Protein AF-A0A7S3F5I9-F1 (afdb_monomer)

Foldseek 3Di:
DDKDWDWDDDVPDPDIDIDIDDDDPDPDDDDDDDDDDDLQAWDPPSDNDQQKFKDFQAQWKAFDPVQCVFQNDPIDGVVPGLVRTPNSTNDWGKIKGPWGPAQKIWMAHPVVRTIDMDGDDCVVPGIDMDTD

Structure (mmCIF, N/CA/C/O backbone):
data_AF-A0A7S3F5I9-F1
#
_entry.id   AF-A0A7S3F5I9-F1
#
loop_
_atom_site.group_PDB
_atom_site.id
_atom_site.type_symbol
_atom_site.label_atom_id
_atom_site.label_alt_id
_atom_site.label_comp_id
_atom_site.label_asym_id
_atom_site.label_entity_id
_atom_site.label_seq_id
_atom_site.pdbx_PDB_ins_code
_atom_site.Cartn_x
_atom_site.Cartn_y
_atom_site.Cartn_z
_atom_site.occupancy
_atom_site.B_iso_or_equiv
_atom_site.auth_seq_id
_atom_site.auth_comp_id
_atom_site.auth_asym_id
_atom_site.auth_atom_id
_atom_site.pdbx_PDB_model_num
ATOM 1 N N . MET A 1 1 ? 8.447 6.105 -23.742 1.00 86.88 1 MET A N 1
ATOM 2 C CA . MET A 1 1 ? 8.110 5.000 -22.824 1.00 86.88 1 MET A CA 1
ATOM 3 C C . MET A 1 1 ? 6.683 4.593 -23.121 1.00 86.88 1 MET A C 1
ATOM 5 O O . MET A 1 1 ? 5.874 5.480 -23.361 1.00 86.88 1 MET A O 1
ATOM 9 N N . HIS A 1 2 ? 6.404 3.298 -23.189 1.00 93.31 2 HIS A N 1
ATOM 10 C CA . HIS A 1 2 ? 5.051 2.764 -23.314 1.00 93.31 2 HIS A CA 1
ATOM 11 C C . HIS A 1 2 ? 4.721 2.011 -22.032 1.00 93.31 2 HIS A C 1
ATOM 13 O O . HIS A 1 2 ? 5.550 1.239 -21.553 1.00 93.31 2 HIS A O 1
ATOM 19 N N . GLU A 1 3 ? 3.530 2.243 -21.502 1.00 94.75 3 GLU A N 1
ATOM 20 C CA . GLU A 1 3 ? 2.993 1.533 -20.349 1.00 94.75 3 GLU A CA 1
ATOM 21 C C . GLU A 1 3 ? 1.725 0.797 -20.775 1.00 94.75 3 GLU A C 1
ATOM 23 O O . GLU A 1 3 ? 0.903 1.333 -21.524 1.00 94.75 3 GLU A O 1
ATOM 28 N N . ARG A 1 4 ? 1.578 -0.436 -20.297 1.00 95.94 4 ARG A N 1
ATOM 29 C CA . ARG A 1 4 ? 0.369 -1.234 -20.449 1.00 95.94 4 ARG A CA 1
ATOM 30 C C . ARG A 1 4 ? -0.040 -1.778 -19.086 1.00 95.94 4 ARG A C 1
ATOM 32 O O . ARG A 1 4 ? 0.752 -2.437 -18.420 1.00 95.94 4 ARG A O 1
ATOM 39 N N . LEU A 1 5 ? -1.286 -1.503 -18.709 1.00 94.44 5 LEU A N 1
ATOM 40 C CA . LEU A 1 5 ? -1.930 -2.016 -17.504 1.00 94.44 5 LEU A CA 1
ATOM 41 C C . LEU A 1 5 ? -3.026 -2.995 -17.921 1.00 94.44 5 LEU A C 1
ATOM 43 O O . LEU A 1 5 ? -3.894 -2.645 -18.723 1.00 94.44 5 LEU A O 1
ATOM 47 N N . ILE A 1 6 ? -2.983 -4.214 -17.393 1.00 96.25 6 ILE A N 1
ATOM 48 C CA . ILE A 1 6 ? -4.003 -5.236 -17.635 1.00 96.25 6 ILE A CA 1
ATOM 49 C C . ILE A 1 6 ? -4.680 -5.541 -16.309 1.00 96.25 6 ILE A C 1
ATOM 51 O O . ILE A 1 6 ? -4.034 -5.972 -15.356 1.00 96.25 6 ILE A O 1
ATOM 55 N N . PHE A 1 7 ? -5.993 -5.339 -16.272 1.00 95.44 7 PHE A N 1
ATOM 56 C CA . PHE A 1 7 ? -6.834 -5.674 -15.133 1.00 95.44 7 PHE A CA 1
ATOM 57 C C . PHE A 1 7 ? -7.667 -6.903 -15.472 1.00 95.44 7 PHE A C 1
ATOM 59 O O . PHE A 1 7 ? -8.294 -6.961 -16.532 1.00 95.44 7 PHE A O 1
ATOM 66 N N . SER A 1 8 ? -7.682 -7.890 -14.581 1.00 96.50 8 SER A N 1
ATOM 67 C CA . SER A 1 8 ? -8.478 -9.102 -14.761 1.00 96.50 8 SER A CA 1
ATOM 68 C C . SER A 1 8 ? -9.153 -9.528 -13.464 1.00 96.50 8 SER A C 1
ATOM 70 O O . SER A 1 8 ? -8.567 -9.474 -12.382 1.00 96.50 8 SER A O 1
ATOM 72 N N . LEU A 1 9 ? -10.406 -9.959 -13.594 1.00 96.00 9 LEU A N 1
ATOM 73 C CA . LEU A 1 9 ? -11.215 -10.501 -12.512 1.00 96.00 9 LEU A CA 1
ATOM 74 C C . LEU A 1 9 ? -11.678 -11.898 -12.923 1.00 96.00 9 LEU A C 1
ATOM 76 O O . LEU A 1 9 ? -12.419 -12.055 -13.893 1.00 96.00 9 LEU A O 1
ATOM 80 N N . ALA A 1 10 ? -11.212 -12.916 -12.206 1.00 95.75 10 ALA A N 1
ATOM 81 C CA . ALA A 1 10 ? -11.664 -14.284 -12.416 1.00 95.75 10 ALA A CA 1
ATOM 82 C C . ALA A 1 10 ? -12.993 -14.526 -11.685 1.00 95.75 10 ALA A C 1
ATOM 84 O O . ALA A 1 10 ? -13.223 -13.985 -10.602 1.00 95.75 10 ALA A O 1
ATOM 85 N N . ALA A 1 11 ? -13.861 -15.364 -12.258 1.00 96.12 11 ALA A N 1
ATOM 86 C CA . ALA A 1 11 ? -15.109 -15.754 -11.608 1.00 96.12 11 ALA A CA 1
ATOM 87 C C . ALA A 1 11 ? -14.826 -16.402 -10.240 1.00 96.12 11 ALA A C 1
ATOM 89 O O . ALA A 1 11 ? -14.011 -17.317 -10.142 1.00 96.12 11 ALA A O 1
ATOM 90 N N . GLY A 1 12 ? -15.491 -15.908 -9.193 1.00 95.25 12 GLY A N 1
ATOM 91 C CA . GLY A 1 12 ? -15.297 -16.369 -7.814 1.00 95.25 12 GLY A CA 1
ATOM 92 C C . GLY A 1 12 ? -14.022 -15.859 -7.125 1.00 95.25 12 GLY A C 1
ATOM 93 O O . GLY A 1 12 ? -13.776 -16.238 -5.984 1.00 95.25 12 GLY A O 1
ATOM 94 N N . SER A 1 13 ? -13.216 -15.011 -7.774 1.00 93.94 13 SER A N 1
ATOM 95 C CA . SER A 1 13 ? -12.063 -14.368 -7.136 1.00 93.94 13 SER A CA 1
ATOM 96 C C . SER A 1 13 ? -12.503 -13.190 -6.270 1.00 93.94 13 SER A C 1
ATOM 98 O O . SER A 1 13 ? -13.311 -12.369 -6.699 1.00 93.94 13 SER A O 1
ATOM 100 N N . ALA A 1 14 ? -11.904 -13.070 -5.085 1.00 90.00 14 ALA A N 1
ATOM 101 C CA . ALA A 1 14 ? -11.989 -11.879 -4.238 1.00 90.00 14 ALA A CA 1
ATOM 102 C C . ALA A 1 14 ? -10.895 -10.836 -4.557 1.00 90.00 14 ALA A C 1
ATOM 104 O O . ALA A 1 14 ? -10.773 -9.833 -3.863 1.00 90.00 14 ALA A O 1
ATOM 105 N N . ALA A 1 15 ? -10.076 -11.073 -5.589 1.00 92.50 15 ALA A N 1
ATOM 106 C CA . ALA A 1 15 ? -8.943 -10.229 -5.951 1.00 92.50 15 ALA A CA 1
ATOM 107 C C . ALA A 1 15 ? -9.033 -9.737 -7.402 1.00 92.50 15 ALA A C 1
ATOM 109 O O . ALA A 1 15 ? -9.278 -10.526 -8.324 1.00 92.50 15 ALA A O 1
ATOM 110 N N . LEU A 1 16 ? -8.757 -8.444 -7.591 1.00 92.88 16 LEU A N 1
ATOM 111 C CA . LEU A 1 16 ? -8.450 -7.846 -8.887 1.00 92.88 16 LEU A CA 1
ATOM 112 C C . LEU A 1 16 ? -6.965 -8.066 -9.188 1.00 92.88 16 LEU A C 1
ATOM 114 O O . LEU A 1 16 ? -6.099 -7.571 -8.466 1.00 92.88 16 LEU A O 1
ATOM 118 N N . ARG A 1 17 ? -6.661 -8.799 -10.259 1.00 94.81 17 ARG A N 1
ATOM 119 C CA . ARG A 1 17 ? -5.282 -8.982 -10.716 1.00 94.81 17 ARG A CA 1
ATOM 120 C C . ARG A 1 17 ? -4.890 -7.824 -11.624 1.00 94.81 17 ARG A C 1
ATOM 122 O O . ARG A 1 17 ? -5.588 -7.548 -12.600 1.00 94.81 17 ARG A O 1
ATOM 129 N N . THR A 1 18 ? -3.742 -7.226 -11.327 1.00 93.81 18 THR A N 1
ATOM 130 C CA . THR A 1 18 ? -3.140 -6.147 -12.112 1.00 93.81 18 THR A CA 1
ATOM 131 C C . THR A 1 18 ? -1.781 -6.592 -12.628 1.00 93.81 18 THR A C 1
ATOM 133 O O . THR A 1 18 ? -0.918 -6.984 -11.844 1.00 93.81 18 THR A O 1
ATOM 136 N N . GLU A 1 19 ? -1.579 -6.506 -13.937 1.00 94.19 19 GLU A N 1
ATOM 137 C CA . GLU A 1 19 ? -0.279 -6.697 -14.581 1.00 94.19 19 GLU A CA 1
ATOM 138 C C . GLU A 1 19 ? 0.185 -5.369 -15.170 1.00 94.19 19 GLU A C 1
ATOM 140 O O . GLU A 1 19 ? -0.593 -4.657 -15.810 1.00 94.19 19 GLU A O 1
ATOM 145 N N . VAL A 1 20 ? 1.452 -5.038 -14.932 1.00 93.75 20 VAL A N 1
ATOM 146 C CA . VAL A 1 20 ? 2.075 -3.794 -15.381 1.00 93.75 20 VAL A CA 1
ATOM 147 C C . VAL A 1 20 ? 3.241 -4.142 -16.288 1.00 93.75 20 VAL A C 1
ATOM 149 O O . VAL A 1 20 ? 4.167 -4.841 -15.881 1.00 93.75 20 VAL A O 1
ATOM 152 N N . GLU A 1 21 ? 3.227 -3.608 -17.501 1.00 95.19 21 GLU A N 1
ATOM 153 C CA . GLU A 1 21 ? 4.348 -3.693 -18.426 1.00 95.19 21 GLU A CA 1
ATOM 154 C C . GLU A 1 21 ? 4.825 -2.292 -18.797 1.00 95.19 21 GLU A C 1
ATOM 156 O O . GLU A 1 21 ? 4.059 -1.468 -19.299 1.00 95.19 21 GLU A O 1
ATOM 161 N N . VAL A 1 22 ? 6.118 -2.039 -18.600 1.00 94.19 22 VAL A N 1
ATOM 162 C CA . VAL A 1 22 ? 6.764 -0.777 -18.965 1.00 94.19 22 VAL A CA 1
ATOM 163 C C . VAL A 1 22 ? 7.869 -1.065 -19.972 1.00 94.19 22 VAL A C 1
ATOM 165 O O . VAL A 1 22 ? 8.820 -1.786 -19.687 1.00 94.19 22 VAL A O 1
ATOM 168 N N . THR A 1 23 ? 7.754 -0.490 -21.167 1.00 95.69 23 THR A N 1
ATOM 169 C CA . THR A 1 23 ? 8.712 -0.677 -22.263 1.00 95.69 23 THR A CA 1
ATOM 170 C C . THR A 1 23 ? 9.355 0.652 -22.647 1.00 95.69 23 THR A C 1
ATOM 172 O O . THR A 1 23 ? 8.678 1.652 -22.903 1.00 95.69 23 THR A O 1
ATOM 175 N N . ASN A 1 24 ? 10.684 0.671 -22.751 1.00 96.25 24 ASN A N 1
ATOM 176 C CA . ASN A 1 24 ? 11.408 1.744 -23.424 1.00 96.25 24 ASN A CA 1
ATOM 177 C C . ASN A 1 24 ? 11.601 1.364 -24.904 1.00 96.25 24 ASN A C 1
ATOM 179 O O . ASN A 1 24 ? 12.438 0.513 -25.191 1.00 96.25 24 ASN A O 1
ATOM 183 N N . PRO A 1 25 ? 10.862 1.969 -25.853 1.00 95.44 25 PRO A N 1
ATOM 184 C CA . PRO A 1 25 ? 10.961 1.603 -27.267 1.00 95.44 25 PRO A CA 1
ATOM 185 C C . PRO A 1 25 ? 12.222 2.161 -27.948 1.00 95.44 25 PRO A C 1
ATOM 187 O O . PRO A 1 25 ? 12.417 1.960 -29.143 1.00 95.44 25 PRO A O 1
ATOM 190 N N . THR A 1 26 ? 13.053 2.920 -27.228 1.00 95.50 26 THR A N 1
ATOM 191 C CA . THR A 1 26 ? 14.246 3.561 -27.785 1.00 95.50 26 THR A CA 1
ATOM 192 C C . THR A 1 26 ? 15.504 2.759 -27.465 1.00 95.50 26 THR A C 1
ATOM 194 O O . THR A 1 26 ? 15.570 2.049 -26.467 1.00 95.50 26 THR A O 1
ATOM 197 N N . ALA A 1 27 ? 16.552 2.943 -28.268 1.00 94.50 27 ALA A N 1
ATOM 198 C CA . ALA A 1 27 ? 17.862 2.340 -28.014 1.00 94.50 27 ALA A CA 1
ATOM 199 C C . ALA A 1 27 ? 18.658 3.028 -26.881 1.00 94.50 27 ALA A C 1
ATOM 201 O O . ALA A 1 27 ? 19.794 2.645 -26.609 1.00 94.50 27 ALA A O 1
ATOM 202 N N . ARG A 1 28 ? 18.115 4.076 -26.245 1.00 96.19 28 ARG A N 1
ATOM 203 C CA . ARG A 1 28 ? 18.811 4.844 -25.203 1.00 96.19 28 ARG A CA 1
ATOM 204 C C . ARG A 1 28 ? 18.276 4.474 -23.832 1.00 96.19 28 ARG A C 1
ATOM 206 O O . ARG A 1 28 ? 17.071 4.544 -23.607 1.00 96.19 28 ARG A O 1
ATOM 213 N N . ALA A 1 29 ? 19.173 4.148 -22.903 1.00 94.69 29 ALA A N 1
ATOM 214 C CA . ALA A 1 29 ? 18.809 3.969 -21.502 1.00 94.69 29 ALA A CA 1
ATOM 215 C C . ALA A 1 29 ? 18.094 5.222 -20.973 1.00 94.69 29 ALA A C 1
ATOM 217 O O . ALA A 1 29 ? 18.473 6.349 -21.294 1.00 94.69 29 ALA A O 1
ATOM 218 N N . THR A 1 30 ? 17.033 5.013 -20.201 1.00 94.88 30 THR A N 1
ATOM 219 C CA . THR A 1 30 ? 16.206 6.080 -19.632 1.00 94.88 30 THR A CA 1
ATOM 220 C C . THR A 1 30 ? 15.868 5.707 -18.198 1.00 94.88 30 THR A C 1
ATOM 222 O O . THR A 1 30 ? 15.408 4.594 -17.947 1.00 94.88 30 THR A O 1
ATOM 225 N N . SER A 1 31 ? 16.100 6.631 -17.271 1.00 94.56 31 SER A N 1
ATOM 226 C CA . SER A 1 31 ? 15.696 6.477 -15.875 1.00 94.56 31 SER A CA 1
ATOM 227 C C . SER A 1 31 ? 14.184 6.622 -15.741 1.00 94.56 31 SER A C 1
ATOM 229 O O . SER A 1 31 ? 13.582 7.470 -16.400 1.00 94.56 31 SER A O 1
ATOM 231 N N . PHE A 1 32 ? 13.572 5.827 -14.869 1.00 93.31 32 PHE A N 1
ATOM 232 C CA . PHE A 1 32 ? 12.153 5.937 -14.553 1.00 93.31 32 PHE A CA 1
ATOM 233 C C . PHE A 1 32 ? 11.878 5.517 -13.110 1.00 93.31 32 PHE A C 1
ATOM 235 O O . PHE A 1 32 ? 12.682 4.820 -12.494 1.00 93.31 32 PHE A O 1
ATOM 242 N N . ALA A 1 33 ? 10.727 5.940 -12.603 1.00 91.12 33 ALA A N 1
ATOM 243 C CA . ALA A 1 33 ? 10.104 5.426 -11.395 1.00 91.12 33 ALA A CA 1
ATOM 244 C C . ALA A 1 33 ? 8.648 5.098 -11.736 1.00 91.12 33 ALA A C 1
ATOM 246 O O . ALA A 1 33 ? 8.043 5.780 -12.566 1.00 91.12 33 ALA A O 1
ATOM 247 N N . HIS A 1 34 ? 8.101 4.053 -11.126 1.00 91.69 34 HIS A N 1
ATOM 248 C CA . HIS A 1 34 ? 6.727 3.620 -11.354 1.00 91.69 34 HIS A CA 1
ATOM 249 C C . HIS A 1 34 ? 6.059 3.319 -10.019 1.00 91.69 34 HIS A C 1
ATOM 251 O O . HIS A 1 34 ? 6.661 2.682 -9.158 1.00 91.69 34 HIS A O 1
ATOM 257 N N . TRP A 1 35 ? 4.822 3.788 -9.872 1.00 91.19 35 TRP A N 1
ATOM 258 C CA . TRP A 1 35 ? 3.980 3.539 -8.712 1.00 91.19 35 TRP A CA 1
ATOM 259 C C . TRP A 1 35 ? 2.584 3.154 -9.186 1.00 91.19 35 TRP A C 1
ATOM 261 O O . TRP A 1 35 ? 2.031 3.770 -10.095 1.00 91.19 35 TRP A O 1
ATOM 271 N N . THR A 1 36 ? 1.993 2.149 -8.545 1.00 89.06 36 THR A N 1
ATOM 272 C CA . THR A 1 36 ? 0.554 1.888 -8.660 1.00 89.06 36 THR A CA 1
ATOM 273 C C . THR A 1 36 ? -0.111 2.422 -7.408 1.00 89.06 36 THR A C 1
ATOM 275 O O . THR A 1 36 ? 0.039 1.818 -6.343 1.00 89.06 36 THR A O 1
ATOM 278 N N . ASN A 1 37 ? -0.831 3.532 -7.549 1.00 86.19 37 ASN A N 1
ATOM 279 C CA . ASN A 1 37 ? -1.569 4.142 -6.452 1.00 86.19 37 ASN A CA 1
ATOM 280 C C . ASN A 1 37 ? -2.941 3.485 -6.361 1.00 86.19 37 ASN A C 1
ATOM 282 O O . ASN A 1 37 ? -3.748 3.586 -7.284 1.00 86.19 37 ASN A O 1
ATOM 286 N N . VAL A 1 38 ? -3.188 2.800 -5.250 1.00 80.00 38 VAL A N 1
ATOM 287 C CA . VAL A 1 38 ? -4.468 2.154 -4.968 1.00 80.00 38 VAL A CA 1
ATOM 288 C C . VAL A 1 38 ? -5.027 2.804 -3.709 1.00 80.00 38 VAL A C 1
ATOM 290 O O . VAL A 1 38 ? -4.379 2.702 -2.667 1.00 80.00 38 VAL A O 1
ATOM 293 N N . PRO A 1 39 ? -6.191 3.473 -3.774 1.00 81.12 39 PRO A N 1
ATOM 294 C CA . PRO A 1 39 ? -6.907 3.880 -2.574 1.00 81.12 39 PRO A CA 1
ATOM 295 C C . PRO A 1 39 ? -7.289 2.622 -1.788 1.00 81.12 39 PRO A C 1
ATOM 297 O O . PRO A 1 39 ? -8.197 1.886 -2.171 1.00 81.12 39 PRO A O 1
ATOM 300 N N . LEU A 1 40 ? -6.542 2.334 -0.725 1.00 80.94 40 LEU A N 1
ATOM 301 C CA . LEU A 1 40 ? -6.816 1.230 0.190 1.00 80.94 40 LEU A CA 1
ATOM 302 C C . LEU A 1 40 ? -7.604 1.785 1.371 1.00 80.94 40 LEU A C 1
ATOM 304 O O . LEU A 1 40 ? -7.060 2.017 2.445 1.00 80.94 40 LEU A O 1
ATOM 308 N N . VAL A 1 41 ? -8.886 2.044 1.124 1.00 82.50 41 VAL A N 1
ATOM 309 C CA . VAL A 1 41 ? -9.834 2.525 2.131 1.00 82.50 41 VAL A CA 1
ATOM 310 C C . VAL A 1 41 ? -10.974 1.505 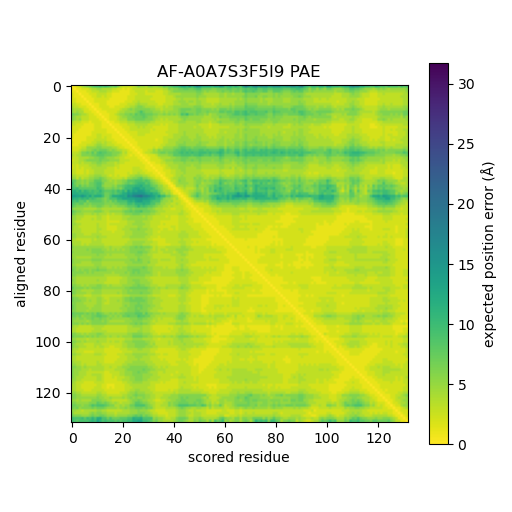2.224 1.00 82.50 41 VAL A C 1
ATOM 312 O O . VAL A 1 41 ? -11.849 1.500 1.352 1.00 82.50 41 VAL A O 1
ATOM 315 N N . PRO A 1 42 ? -10.932 0.580 3.203 1.00 81.00 42 PRO A N 1
ATOM 316 C CA . PRO A 1 42 ? -12.012 -0.386 3.424 1.00 81.00 42 PRO A CA 1
ATOM 317 C C . PRO A 1 42 ? -13.346 0.313 3.749 1.00 81.00 42 PRO A C 1
ATOM 319 O O . PRO A 1 42 ? -13.350 1.478 4.140 1.00 81.00 42 PRO A O 1
ATOM 322 N N . GLY A 1 43 ? -14.485 -0.366 3.580 1.00 73.50 43 GLY A N 1
ATOM 323 C CA . GLY A 1 43 ? -15.817 0.187 3.873 1.00 73.50 43 GLY A CA 1
ATOM 324 C C . GLY A 1 43 ? -16.615 0.665 2.658 1.00 73.50 43 GLY A C 1
ATOM 325 O O . GLY A 1 43 ? -17.787 1.010 2.786 1.00 73.50 43 GLY A O 1
ATOM 326 N N . GLY A 1 44 ? -16.012 0.724 1.464 1.00 72.06 44 GLY A N 1
ATOM 327 C CA . GLY A 1 44 ? -16.711 1.030 0.203 1.00 72.06 44 GLY A CA 1
ATOM 328 C C . GLY A 1 44 ? -17.255 2.462 0.061 1.00 72.06 44 GLY A C 1
ATOM 329 O O . GLY A 1 44 ? -17.730 2.831 -1.013 1.00 72.06 44 GLY A O 1
ATOM 330 N N . THR A 1 45 ? -17.153 3.287 1.103 1.00 81.25 45 THR A N 1
ATOM 331 C CA . THR A 1 45 ? -17.553 4.704 1.118 1.00 81.25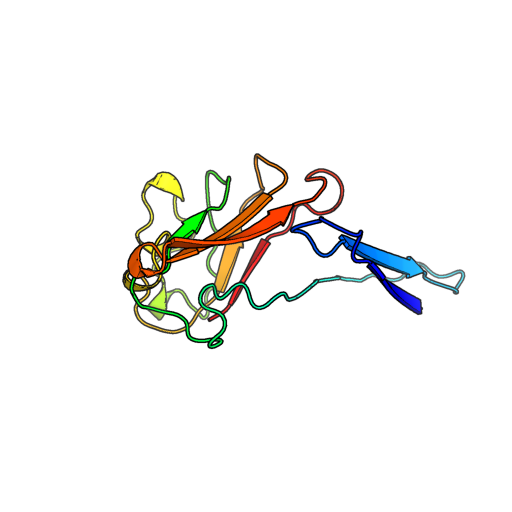 45 THR A CA 1
ATOM 332 C C . THR A 1 45 ? -16.418 5.648 0.730 1.00 81.25 45 THR A C 1
ATOM 334 O O . THR A 1 45 ? -16.652 6.845 0.572 1.00 81.25 45 THR A O 1
ATOM 337 N N . ASN A 1 46 ? -15.204 5.114 0.535 1.00 80.31 46 ASN A N 1
ATOM 338 C CA . ASN A 1 46 ? -13.988 5.890 0.285 1.00 80.31 46 ASN A CA 1
ATOM 339 C C . ASN A 1 46 ? -13.711 6.916 1.406 1.00 80.31 46 ASN A C 1
ATOM 341 O O . ASN A 1 46 ? -13.245 8.026 1.149 1.00 80.31 46 ASN A O 1
ATOM 345 N N . GLU A 1 47 ? -14.025 6.536 2.647 1.00 85.81 47 GLU A N 1
ATOM 346 C CA . GLU A 1 47 ? -13.817 7.324 3.861 1.00 85.81 47 GLU A CA 1
ATOM 347 C C . GLU A 1 47 ? -12.793 6.638 4.769 1.00 85.81 47 GLU A C 1
ATOM 349 O O . GLU A 1 47 ? -12.950 5.474 5.129 1.00 85.81 47 GLU A O 1
ATOM 354 N N . LEU A 1 48 ? -11.733 7.360 5.134 1.00 87.38 48 LEU A N 1
ATOM 355 C CA . LEU A 1 48 ? -10.715 6.863 6.052 1.00 87.38 48 LEU A CA 1
ATOM 356 C C . LEU A 1 48 ? -11.211 7.032 7.493 1.00 87.38 48 LEU A C 1
ATOM 358 O O . LEU A 1 48 ? -11.208 8.142 8.021 1.00 87.38 48 LEU A O 1
ATOM 362 N N . LEU A 1 49 ? -11.660 5.937 8.104 1.00 91.00 49 LEU A N 1
ATOM 363 C CA . LEU A 1 49 ? -12.211 5.928 9.461 1.00 91.00 49 LEU A CA 1
ATOM 364 C C . LEU A 1 49 ? -11.106 5.919 10.520 1.00 91.00 49 LEU A C 1
ATOM 366 O O . LEU A 1 49 ? -10.064 5.304 10.308 1.00 91.00 49 LEU A O 1
ATOM 370 N N . ASP A 1 50 ? -11.345 6.550 11.674 1.00 91.69 50 ASP A N 1
ATOM 371 C CA . ASP A 1 50 ? -10.350 6.728 12.748 1.00 91.69 50 ASP A CA 1
ATOM 372 C C . ASP A 1 50 ? -9.750 5.413 13.278 1.00 91.69 50 ASP A C 1
ATOM 374 O O . ASP A 1 50 ? -8.613 5.386 13.759 1.00 91.69 50 ASP A O 1
ATOM 378 N N . ASP A 1 51 ? -10.496 4.312 13.194 1.00 93.44 51 ASP A N 1
ATOM 379 C CA . ASP A 1 51 ? -10.053 2.979 13.598 1.00 93.44 51 ASP A CA 1
ATOM 380 C C . ASP A 1 51 ? -9.354 2.193 12.476 1.00 93.44 51 ASP A C 1
ATOM 382 O O . ASP A 1 51 ? -9.038 1.023 12.673 1.00 93.44 51 ASP A O 1
ATOM 386 N N . THR A 1 52 ? -9.058 2.812 11.327 1.00 93.69 52 THR A N 1
ATOM 387 C CA . THR A 1 52 ? -8.276 2.177 10.253 1.00 93.69 52 THR A CA 1
ATOM 388 C C . THR A 1 52 ? -6.865 1.845 10.736 1.00 93.69 52 THR A C 1
ATOM 390 O O . THR A 1 52 ? -6.140 2.710 11.237 1.00 93.69 52 THR A O 1
ATOM 393 N N . ILE A 1 53 ? -6.460 0.593 10.531 1.00 94.75 53 ILE A N 1
ATOM 394 C CA . ILE A 1 53 ? -5.143 0.049 10.865 1.00 94.75 53 ILE A CA 1
ATOM 395 C C . ILE A 1 53 ? -4.431 -0.356 9.574 1.00 94.75 53 ILE A C 1
ATOM 397 O O . ILE A 1 53 ? -5.038 -0.950 8.685 1.00 94.75 53 ILE A O 1
ATOM 401 N N . PHE A 1 54 ? -3.138 -0.068 9.486 1.00 94.88 54 PHE A N 1
ATOM 402 C CA . PHE A 1 54 ? -2.247 -0.512 8.424 1.00 94.88 54 PHE A CA 1
ATOM 403 C C . PHE A 1 54 ? -1.547 -1.814 8.828 1.00 94.88 54 PHE A C 1
ATOM 405 O O . PHE A 1 54 ? -0.932 -1.890 9.889 1.00 94.88 54 PHE A O 1
ATOM 412 N N . ASP A 1 55 ? -1.587 -2.819 7.955 1.00 94.94 55 ASP A N 1
ATOM 413 C CA . ASP A 1 55 ? -0.792 -4.042 8.087 1.00 94.94 55 ASP A CA 1
ATOM 414 C C . ASP A 1 55 ? 0.329 -4.019 7.046 1.00 94.94 55 ASP A C 1
ATOM 416 O O . ASP A 1 55 ? 0.095 -4.140 5.838 1.00 94.94 55 ASP A O 1
ATOM 420 N N . ILE A 1 56 ? 1.551 -3.776 7.518 1.00 95.88 56 ILE A N 1
ATOM 421 C CA . ILE A 1 56 ? 2.739 -3.604 6.682 1.00 95.88 56 ILE A CA 1
ATOM 422 C C . ILE A 1 56 ? 3.862 -4.470 7.263 1.00 95.88 56 ILE A C 1
ATOM 424 O O . ILE A 1 56 ? 4.302 -4.217 8.386 1.00 95.88 56 ILE A O 1
ATOM 428 N N . PRO A 1 57 ? 4.370 -5.468 6.522 1.00 96.19 57 PRO A N 1
ATOM 429 C CA . PRO A 1 57 ? 5.423 -6.356 6.993 1.00 96.19 57 PRO A CA 1
ATOM 430 C C . PRO A 1 57 ? 6.788 -5.672 6.849 1.00 96.19 57 PRO A C 1
ATOM 432 O O . PRO A 1 57 ? 7.547 -5.958 5.926 1.00 96.19 57 PRO A O 1
ATOM 435 N N . THR A 1 58 ? 7.092 -4.718 7.726 1.00 96.62 58 THR A N 1
ATOM 436 C CA . THR A 1 58 ? 8.396 -4.046 7.783 1.00 96.62 58 THR A CA 1
ATOM 437 C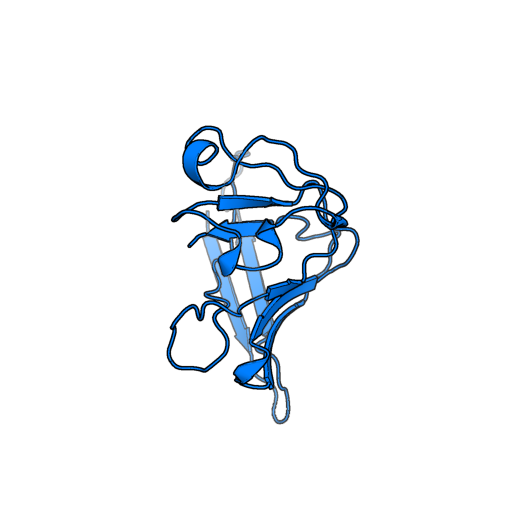 C . THR A 1 58 ? 8.857 -3.867 9.222 1.00 96.62 58 THR A C 1
ATOM 439 O O . THR A 1 58 ? 8.049 -3.696 10.133 1.00 96.62 58 THR A O 1
ATOM 442 N N . ALA A 1 59 ? 10.168 -3.850 9.442 1.00 97.31 59 ALA A N 1
ATOM 443 C CA . ALA A 1 59 ? 10.734 -3.485 10.734 1.00 97.31 59 ALA A CA 1
ATOM 444 C C . ALA A 1 59 ? 10.730 -1.963 10.958 1.00 97.31 59 ALA A C 1
ATOM 446 O O . ALA A 1 59 ? 10.696 -1.499 12.102 1.00 97.31 59 ALA A O 1
ATOM 447 N N . ARG A 1 60 ? 10.796 -1.164 9.885 1.00 97.88 60 ARG A N 1
ATOM 448 C CA . ARG A 1 60 ? 11.096 0.268 9.974 1.00 97.88 60 ARG A CA 1
ATOM 449 C C . ARG A 1 60 ? 10.428 1.064 8.860 1.00 97.88 60 ARG A C 1
ATOM 451 O O . ARG A 1 60 ? 10.353 0.622 7.722 1.00 97.88 60 ARG A O 1
ATOM 458 N N . ILE A 1 61 ? 10.004 2.278 9.189 1.00 98.00 61 ILE A N 1
ATOM 459 C CA . ILE A 1 61 ? 9.458 3.236 8.225 1.00 98.00 61 ILE A CA 1
ATOM 460 C C . ILE A 1 61 ? 10.288 4.517 8.185 1.00 98.00 61 ILE A C 1
ATOM 462 O O . ILE A 1 61 ? 10.926 4.908 9.172 1.00 98.00 61 ILE A O 1
ATOM 466 N N . ASN A 1 62 ? 10.240 5.188 7.039 1.00 98.12 62 ASN A N 1
ATOM 467 C CA . ASN A 1 62 ? 10.856 6.484 6.805 1.00 98.12 62 ASN A CA 1
ATOM 468 C C . ASN A 1 62 ? 9.783 7.534 6.524 1.00 98.12 62 ASN A C 1
ATOM 470 O O . ASN A 1 62 ? 8.921 7.333 5.673 1.00 98.12 62 ASN A O 1
ATOM 474 N N . ILE A 1 63 ? 9.882 8.676 7.200 1.00 97.94 63 ILE A N 1
ATOM 475 C CA . ILE A 1 63 ? 8.983 9.820 7.041 1.00 97.94 63 ILE A CA 1
ATOM 476 C C . ILE A 1 63 ? 9.766 10.959 6.396 1.00 97.94 63 ILE A C 1
ATOM 478 O O . ILE A 1 63 ? 10.822 11.389 6.898 1.00 97.94 63 ILE A O 1
ATOM 482 N N . SER A 1 64 ? 9.237 11.456 5.279 1.00 95.56 64 SER A N 1
ATOM 483 C CA . SER A 1 64 ? 9.822 12.588 4.570 1.00 95.56 64 SER A CA 1
ATOM 484 C C . SER A 1 64 ? 9.821 13.842 5.454 1.00 95.56 64 SER A C 1
ATOM 486 O O . SER A 1 64 ? 8.943 14.047 6.291 1.00 95.56 64 SER A O 1
ATOM 488 N N . GLU A 1 65 ? 10.840 14.694 5.311 1.00 96.44 65 GLU A N 1
ATOM 489 C CA . GLU A 1 65 ? 11.044 15.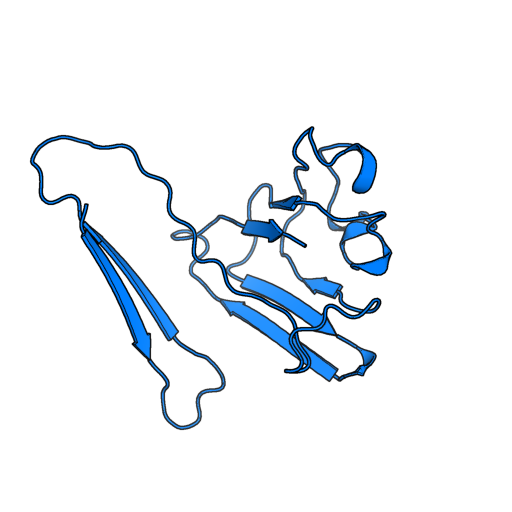844 6.208 1.00 96.44 65 GLU A CA 1
ATOM 490 C C . GLU A 1 65 ? 9.816 16.759 6.297 1.00 96.44 65 GLU A C 1
ATOM 492 O O . GLU A 1 65 ? 9.473 17.218 7.385 1.00 96.44 65 GLU A O 1
ATOM 497 N N . ARG A 1 66 ? 9.099 16.915 5.178 1.00 96.19 66 ARG A N 1
ATOM 498 C CA . ARG A 1 66 ? 7.870 17.709 5.063 1.00 96.19 66 ARG A CA 1
ATOM 499 C C . ARG A 1 66 ? 6.696 17.225 5.916 1.00 96.19 66 ARG A C 1
ATOM 501 O O . ARG A 1 66 ? 5.732 17.971 6.016 1.00 96.19 66 ARG A O 1
ATOM 508 N N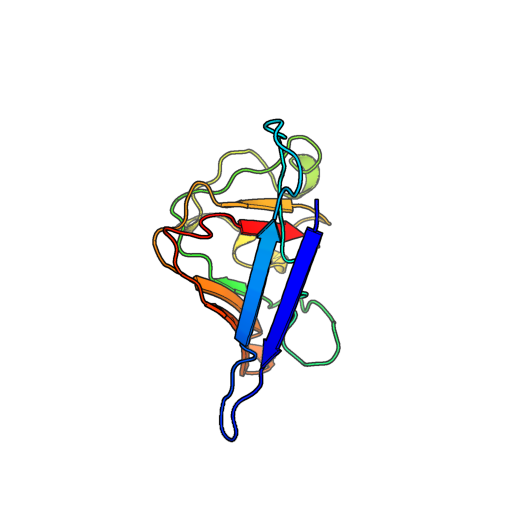 . TRP A 1 67 ? 6.731 16.010 6.467 1.00 97.38 67 TRP A N 1
ATOM 509 C CA . TRP A 1 67 ? 5.641 15.453 7.280 1.00 97.38 67 TRP A CA 1
ATOM 510 C C . TRP A 1 67 ? 6.028 15.175 8.722 1.00 97.38 67 TRP A C 1
ATOM 512 O O . TRP A 1 67 ? 5.175 14.789 9.520 1.00 97.38 67 TRP A O 1
ATOM 522 N N . ARG A 1 68 ? 7.286 15.404 9.105 1.00 96.56 68 ARG A N 1
ATOM 523 C CA . ARG A 1 68 ? 7.751 15.097 10.465 1.00 96.56 68 ARG A CA 1
ATOM 524 C C . ARG A 1 68 ? 7.031 15.907 11.540 1.00 96.56 68 ARG A C 1
ATOM 526 O O . ARG A 1 68 ? 6.910 15.440 12.669 1.00 96.56 68 ARG A O 1
ATOM 533 N N . GLN A 1 69 ? 6.505 17.085 11.203 1.00 96.69 69 GLN A N 1
ATOM 534 C CA . GLN A 1 69 ? 5.662 17.858 12.116 1.00 96.69 69 GLN A CA 1
ATOM 535 C C . GLN A 1 69 ? 4.316 17.171 12.421 1.00 96.69 69 GLN A C 1
ATOM 537 O O . GLN A 1 69 ? 3.792 17.341 13.520 1.00 96.69 69 GLN A O 1
ATOM 542 N N . ASN A 1 70 ? 3.794 16.363 11.490 1.00 97.19 70 ASN A N 1
ATOM 543 C CA . ASN A 1 70 ? 2.524 15.645 11.636 1.00 97.19 70 ASN A CA 1
ATOM 544 C C . ASN A 1 70 ? 2.733 14.217 12.163 1.00 97.19 70 ASN A C 1
ATOM 546 O O . ASN A 1 70 ? 1.992 13.763 13.033 1.00 97.19 70 ASN A O 1
ATOM 550 N N . LEU A 1 71 ? 3.752 13.521 11.653 1.00 97.25 71 LEU A N 1
ATOM 551 C CA . LEU A 1 71 ? 3.952 12.081 11.861 1.00 97.25 71 LEU A CA 1
ATOM 552 C C . LEU A 1 71 ? 5.091 11.749 12.839 1.00 97.25 71 LEU A C 1
ATOM 554 O O . LEU A 1 71 ? 5.260 10.598 13.237 1.00 97.25 71 LEU A O 1
ATOM 558 N N . GLY A 1 72 ? 5.863 12.751 13.264 1.00 96.69 72 GLY A N 1
ATOM 559 C CA . GLY A 1 72 ? 6.976 12.586 14.195 1.00 96.69 72 GLY A CA 1
ATOM 560 C C . GLY A 1 72 ? 8.330 12.331 13.515 1.00 96.69 72 GLY A C 1
ATOM 561 O O . GLY A 1 72 ? 8.493 12.548 12.313 1.00 96.69 72 GLY A O 1
ATOM 562 N N . PRO A 1 73 ? 9.353 11.926 14.289 1.00 96.62 73 PRO A N 1
ATOM 563 C CA . PRO A 1 73 ? 10.714 11.761 13.785 1.00 96.62 73 PRO A CA 1
ATOM 564 C C . PRO A 1 73 ? 10.828 10.592 12.798 1.00 96.62 73 PRO A C 1
ATOM 566 O O . PRO A 1 73 ? 9.992 9.696 12.780 1.00 96.62 73 PRO A O 1
ATOM 569 N N . SER A 1 74 ? 11.904 10.588 12.009 1.00 97.44 74 SER A N 1
ATOM 570 C CA . SER A 1 74 ? 12.262 9.508 11.083 1.00 97.44 74 SER A CA 1
ATOM 571 C C . SER A 1 74 ? 13.701 9.052 11.345 1.00 97.44 74 SER A C 1
ATOM 573 O O . SER A 1 74 ? 14.550 9.917 11.575 1.00 97.44 74 SER A O 1
ATOM 575 N N . PRO A 1 75 ? 14.022 7.752 11.222 1.00 97.56 75 PRO A N 1
ATOM 576 C CA . PRO A 1 75 ? 13.098 6.635 10.998 1.00 97.56 75 PRO A CA 1
ATOM 577 C C . PRO A 1 75 ? 12.324 6.248 12.271 1.00 97.56 75 PRO A C 1
ATOM 579 O O . PRO A 1 75 ? 12.725 6.616 13.376 1.00 97.56 75 PRO A O 1
ATOM 582 N N . GLN A 1 76 ? 11.252 5.466 12.124 1.00 98.00 76 GLN A N 1
ATOM 583 C CA . GLN A 1 76 ? 10.529 4.863 13.255 1.00 98.00 76 GLN A CA 1
ATOM 584 C C . GLN A 1 76 ? 10.558 3.342 13.169 1.00 98.00 76 GLN A C 1
ATOM 586 O O . GLN A 1 76 ? 10.423 2.780 12.085 1.00 98.00 76 GLN A O 1
ATOM 591 N N . GLN A 1 77 ? 10.702 2.678 14.317 1.00 98.06 77 GLN A N 1
ATOM 592 C CA . GLN A 1 77 ? 10.500 1.233 14.416 1.00 98.06 77 GLN A CA 1
ATOM 593 C C . GLN A 1 77 ? 9.016 0.950 14.217 1.00 98.06 77 GLN A C 1
ATOM 595 O O . GLN A 1 77 ? 8.203 1.407 15.022 1.00 98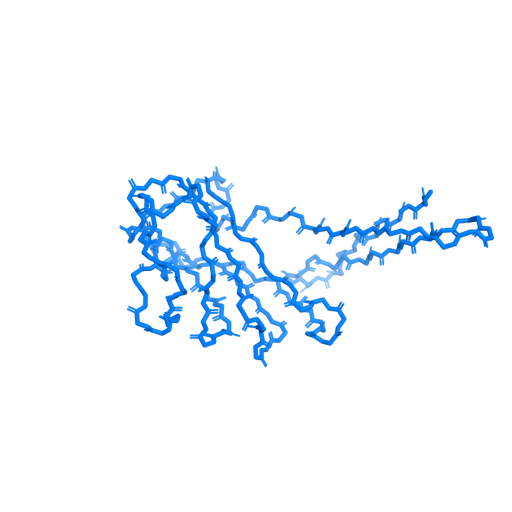.06 77 GLN A O 1
ATOM 600 N N . TRP A 1 78 ? 8.673 0.225 13.153 1.00 97.25 78 TRP A N 1
ATOM 601 C CA . TRP A 1 78 ? 7.283 0.007 12.776 1.00 97.25 78 TRP A CA 1
ATOM 602 C C . TRP A 1 78 ? 6.505 -0.665 13.907 1.00 97.25 78 TRP A C 1
ATOM 604 O O . TRP A 1 78 ? 5.579 -0.020 14.379 1.00 97.25 78 TRP A O 1
ATOM 614 N N . PRO A 1 79 ? 6.918 -1.806 14.506 1.00 95.81 79 PRO A N 1
ATOM 615 C CA . PRO A 1 79 ? 6.146 -2.480 15.563 1.00 95.81 79 PRO A CA 1
ATOM 616 C C . PRO A 1 79 ? 5.781 -1.627 16.792 1.00 95.81 79 PRO A C 1
ATOM 618 O O . PRO A 1 79 ? 4.838 -1.962 17.499 1.00 95.81 79 PRO A O 1
ATOM 621 N N . ALA A 1 80 ? 6.514 -0.542 17.057 1.00 95.62 80 ALA A N 1
ATOM 622 C CA . ALA A 1 80 ? 6.275 0.361 18.185 1.00 95.62 80 ALA A CA 1
ATOM 623 C C . ALA A 1 80 ? 5.707 1.734 17.774 1.00 95.62 80 ALA A C 1
ATOM 625 O O . ALA A 1 80 ? 5.495 2.589 18.635 1.00 95.62 80 ALA A O 1
ATOM 626 N N . SER A 1 81 ? 5.509 1.983 16.477 1.00 97.25 81 SER A N 1
ATOM 627 C CA . SER A 1 81 ? 5.019 3.263 15.969 1.00 97.25 81 SER A CA 1
ATOM 628 C C . SER A 1 81 ? 3.525 3.427 16.247 1.00 97.25 81 SER A C 1
ATOM 630 O O . SER A 1 81 ? 2.742 2.506 16.055 1.00 97.25 81 SER A O 1
ATOM 632 N N . SER A 1 82 ? 3.086 4.626 16.632 1.00 95.75 82 SER A N 1
ATOM 633 C CA . SER A 1 82 ? 1.649 4.926 16.688 1.00 95.75 82 SER A CA 1
ATOM 634 C C . SER A 1 82 ? 1.005 4.987 15.300 1.00 95.75 82 SER A C 1
ATOM 636 O O . SER A 1 82 ? -0.216 4.964 15.204 1.00 95.75 82 SER A O 1
ATOM 638 N N . LEU A 1 83 ? 1.806 5.059 14.229 1.00 96.69 83 LEU A N 1
ATOM 639 C CA . LEU A 1 83 ? 1.330 5.210 12.854 1.00 96.69 83 LEU A CA 1
ATOM 640 C C . LEU A 1 83 ? 0.736 3.925 12.259 1.00 96.69 83 LEU A C 1
ATOM 642 O O . LEU A 1 83 ? 0.211 3.986 11.149 1.00 96.69 83 LEU A O 1
ATOM 646 N N . HIS A 1 84 ? 0.758 2.803 12.996 1.00 95.25 84 HIS A N 1
ATOM 647 C CA . HIS A 1 84 ? -0.028 1.602 12.674 1.00 95.25 84 HIS A CA 1
ATOM 648 C C . HIS A 1 84 ? -1.513 1.902 12.520 1.00 95.25 84 HIS A C 1
ATOM 650 O O . HIS A 1 84 ? -2.170 1.268 11.710 1.00 95.25 84 HIS A O 1
ATOM 656 N N . GLY A 1 85 ? -2.051 2.845 13.293 1.00 94.50 85 GLY A N 1
ATOM 657 C CA . GLY A 1 85 ? -3.438 3.285 13.181 1.00 94.50 85 GLY A CA 1
ATOM 658 C C . GLY A 1 85 ? -3.507 4.723 12.698 1.00 94.50 85 GLY A C 1
ATOM 659 O O . GLY A 1 85 ? -2.693 5.551 13.116 1.00 94.50 85 GLY A O 1
ATOM 660 N N . ILE A 1 86 ? -4.497 5.048 11.867 1.00 94.00 86 ILE A N 1
ATOM 661 C CA . ILE A 1 86 ? -4.673 6.421 11.381 1.00 94.00 86 ILE A CA 1
ATOM 662 C C . ILE A 1 86 ? -4.936 7.411 12.525 1.00 94.00 86 ILE A C 1
ATOM 664 O O . ILE A 1 86 ? -4.444 8.534 12.485 1.00 94.00 86 ILE A O 1
ATOM 668 N N . CYS A 1 87 ? -5.591 6.982 13.609 1.00 94.25 87 CYS A N 1
ATOM 669 C CA . CYS A 1 87 ? -5.766 7.796 14.818 1.00 94.25 87 CYS A CA 1
ATOM 670 C C . CYS A 1 87 ? -4.444 8.229 15.482 1.00 94.25 87 CYS A C 1
ATOM 672 O O . CYS A 1 87 ? -4.423 9.183 16.263 1.00 94.25 87 CYS A O 1
ATOM 674 N N . GLY A 1 88 ? -3.329 7.551 15.188 1.00 94.56 88 GLY A N 1
ATOM 675 C CA . GLY A 1 88 ? -1.997 7.940 15.646 1.00 94.56 88 GLY A CA 1
ATOM 676 C C . GLY A 1 88 ? -1.364 9.079 14.842 1.00 94.56 88 GLY A C 1
ATOM 677 O O . GLY A 1 88 ? -0.308 9.581 15.239 1.00 94.56 88 GLY A O 1
ATOM 678 N N . TRP A 1 89 ? -1.974 9.489 13.727 1.00 95.81 89 TRP A N 1
ATOM 679 C CA . TRP A 1 89 ? -1.493 10.555 12.854 1.00 95.81 89 TRP A CA 1
ATOM 680 C C . TRP A 1 89 ? -2.091 11.896 13.298 1.00 95.81 89 TRP A C 1
ATOM 682 O O . TRP A 1 89 ? -3.290 12.011 13.531 1.00 95.81 89 TRP A O 1
ATOM 692 N N . LYS A 1 90 ? -1.274 12.954 13.405 1.00 95.00 90 LYS A N 1
ATOM 693 C CA . LYS A 1 90 ? -1.761 14.289 13.829 1.00 95.00 90 LYS A CA 1
ATOM 694 C C . LYS A 1 90 ? -2.322 15.138 12.684 1.00 95.00 90 LYS A C 1
ATOM 696 O O . LYS A 1 90 ? -2.727 16.278 12.900 1.00 95.00 90 LYS A O 1
ATOM 701 N N . GLY A 1 91 ? -2.278 14.616 11.466 1.00 92.94 91 GLY A N 1
ATOM 702 C CA . GLY A 1 91 ? -2.673 15.277 10.233 1.00 92.94 91 GLY A CA 1
ATOM 703 C C . GLY A 1 91 ? -2.221 14.449 9.036 1.00 92.94 91 GLY A C 1
ATOM 704 O O . GLY A 1 91 ? -1.679 13.358 9.206 1.00 92.94 91 GLY A O 1
ATOM 705 N N . GLN A 1 92 ? -2.408 14.996 7.838 1.00 93.19 92 GLN A N 1
ATOM 706 C CA . GLN A 1 92 ? -1.991 14.348 6.595 1.00 93.19 92 GLN A CA 1
ATOM 707 C C . GLN A 1 92 ? -0.496 14.017 6.590 1.00 93.19 92 GLN A C 1
ATOM 709 O O . GLN A 1 92 ? 0.312 14.752 7.175 1.00 93.19 92 GLN A O 1
ATOM 714 N N . GLY A 1 93 ? -0.120 12.957 5.883 1.00 94.69 93 GLY A N 1
ATOM 715 C CA . GLY A 1 93 ? 1.274 12.728 5.557 1.00 94.69 93 GLY A CA 1
ATOM 716 C C . GLY A 1 93 ? 1.550 11.505 4.698 1.00 94.69 93 GLY A C 1
ATOM 717 O O . GLY A 1 93 ? 0.642 10.882 4.153 1.00 94.69 93 GLY A O 1
ATOM 718 N N . ASP A 1 94 ? 2.839 11.199 4.583 1.00 94.88 94 ASP A N 1
ATOM 719 C CA . ASP A 1 94 ? 3.353 9.988 3.959 1.00 94.88 94 ASP A CA 1
ATOM 720 C C . ASP A 1 94 ? 4.447 9.338 4.803 1.00 94.88 94 ASP A C 1
ATOM 722 O O . ASP A 1 94 ? 5.177 9.997 5.557 1.00 94.88 94 ASP A O 1
ATOM 726 N N . PHE A 1 95 ? 4.568 8.026 4.642 1.00 96.44 95 PHE A N 1
ATOM 727 C CA . PHE A 1 95 ? 5.750 7.279 5.012 1.00 96.44 95 PHE A CA 1
ATOM 728 C C . PHE A 1 95 ? 6.020 6.196 3.967 1.00 96.44 95 PHE A C 1
ATOM 730 O O . PHE A 1 95 ? 5.124 5.717 3.274 1.00 96.44 95 PHE A O 1
ATOM 737 N N . THR A 1 96 ? 7.276 5.768 3.905 1.00 97.00 96 THR A N 1
ATOM 738 C CA . THR A 1 96 ? 7.713 4.629 3.093 1.00 97.00 96 THR A CA 1
ATOM 739 C C . THR A 1 96 ? 8.199 3.503 3.993 1.00 97.00 96 THR A C 1
ATOM 741 O O . THR A 1 96 ? 8.770 3.759 5.058 1.00 97.00 96 THR A O 1
ATOM 744 N N . ALA A 1 97 ? 7.994 2.255 3.575 1.00 96.12 97 ALA A N 1
ATOM 745 C CA . ALA A 1 97 ? 8.623 1.118 4.241 1.00 96.12 97 ALA A CA 1
ATOM 746 C C . ALA A 1 97 ? 10.122 1.082 3.918 1.00 96.12 97 ALA A C 1
ATOM 748 O O . ALA A 1 97 ? 10.530 1.265 2.768 1.00 96.12 97 ALA A O 1
ATOM 749 N N . ASP A 1 98 ? 10.948 0.805 4.922 1.00 95.38 98 ASP A N 1
ATOM 750 C CA . ASP A 1 98 ? 12.370 0.531 4.735 1.00 95.38 98 ASP A CA 1
ATOM 751 C C . ASP A 1 98 ? 12.584 -0.957 4.452 1.00 95.38 98 ASP A C 1
ATOM 753 O O . ASP A 1 98 ? 13.022 -1.732 5.303 1.00 95.38 98 ASP A O 1
ATOM 757 N N . GLY A 1 99 ? 12.184 -1.354 3.245 1.00 92.81 99 GLY A N 1
ATOM 758 C CA . GLY A 1 99 ? 12.099 -2.753 2.848 1.00 92.81 99 GLY A CA 1
ATOM 759 C C . GLY A 1 99 ? 10.857 -3.449 3.406 1.00 92.81 99 GLY A C 1
ATOM 760 O O . GLY A 1 99 ? 10.358 -3.136 4.488 1.00 92.81 99 GLY A O 1
ATOM 761 N N . LEU A 1 100 ? 10.353 -4.409 2.637 1.00 95.06 100 LEU A N 1
ATOM 762 C CA . LEU A 1 100 ? 9.247 -5.275 3.025 1.00 95.06 100 LEU A CA 1
ATOM 763 C C . LEU A 1 100 ? 9.773 -6.695 3.238 1.00 95.06 100 LEU A C 1
ATOM 765 O O . LEU A 1 100 ? 10.533 -7.216 2.423 1.00 95.06 100 LEU A O 1
ATOM 769 N N . GLU A 1 101 ? 9.363 -7.315 4.337 1.00 93.81 101 GLU A N 1
ATOM 770 C CA . GLU A 1 101 ? 9.725 -8.681 4.721 1.00 93.81 101 GLU A CA 1
ATOM 771 C C . GLU A 1 101 ? 8.862 -9.715 3.986 1.00 93.81 101 GLU A C 1
ATOM 773 O O . GLU A 1 101 ? 9.292 -10.849 3.750 1.00 93.81 101 GLU A O 1
ATOM 778 N N . HIS A 1 102 ? 7.648 -9.321 3.587 1.00 93.81 10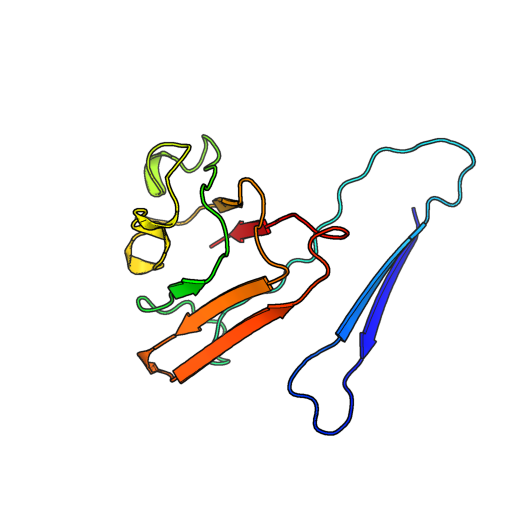2 HIS A N 1
ATOM 779 C CA . HIS A 1 102 ? 6.675 -10.172 2.908 1.00 93.81 102 HIS A CA 1
ATOM 780 C C . HIS A 1 102 ? 6.003 -9.449 1.731 1.00 93.81 102 HIS A C 1
ATOM 782 O O . HIS A 1 102 ? 5.939 -8.223 1.675 1.00 93.81 102 HIS A O 1
ATOM 788 N N . GLY A 1 103 ? 5.489 -10.231 0.779 1.00 95.00 103 GLY A N 1
ATOM 789 C CA . GLY A 1 103 ? 4.835 -9.764 -0.449 1.00 95.00 103 GLY A CA 1
ATOM 790 C C . GLY A 1 103 ? 3.395 -9.291 -0.260 1.00 95.00 103 GLY A C 1
ATOM 791 O O . GLY A 1 103 ? 2.509 -9.701 -1.014 1.00 95.00 103 GLY A O 1
ATOM 792 N N . TYR A 1 104 ? 3.142 -8.491 0.774 1.00 94.88 104 TYR A N 1
ATOM 793 C CA . TYR A 1 104 ? 1.838 -7.885 0.995 1.00 94.88 104 TYR A CA 1
ATOM 794 C C . TYR A 1 104 ? 1.924 -6.564 1.763 1.00 94.88 104 TYR A C 1
ATOM 796 O O . TYR A 1 104 ? 2.925 -6.272 2.409 1.00 94.88 104 TYR A O 1
ATOM 804 N N . TYR A 1 105 ? 0.857 -5.778 1.689 1.00 95.19 105 TYR A N 1
ATOM 805 C CA . TYR A 1 105 ? 0.510 -4.735 2.656 1.00 95.19 105 TYR A CA 1
ATOM 806 C C . TYR A 1 105 ? -0.965 -4.377 2.499 1.00 95.19 105 TYR A C 1
ATOM 808 O O . TYR A 1 105 ? -1.556 -4.636 1.446 1.00 95.19 105 TYR A O 1
ATOM 816 N N . GLY A 1 106 ? -1.566 -3.744 3.498 1.00 94.38 106 GLY A N 1
ATOM 817 C CA . GLY A 1 106 ? -2.939 -3.287 3.368 1.00 94.38 106 GLY A CA 1
ATOM 818 C C . GLY A 1 106 ? -3.456 -2.466 4.530 1.00 94.38 106 GLY A C 1
ATOM 819 O O . GLY A 1 106 ? -2.698 -2.031 5.395 1.00 94.38 106 GLY A O 1
ATOM 820 N N . ALA A 1 107 ? -4.766 -2.256 4.506 1.00 94.19 107 ALA A N 1
ATOM 821 C CA . ALA A 1 107 ? -5.502 -1.548 5.536 1.00 94.19 107 ALA A CA 1
ATOM 822 C C . ALA A 1 107 ? -6.735 -2.356 5.952 1.00 94.19 107 ALA A C 1
ATOM 824 O O . ALA A 1 107 ? -7.332 -3.061 5.131 1.00 94.19 107 ALA A O 1
ATOM 825 N N . TYR A 1 108 ? -7.108 -2.241 7.220 1.00 94.31 108 TYR A N 1
ATOM 826 C CA . TYR A 1 108 ? -8.231 -2.937 7.834 1.00 94.31 108 TYR A CA 1
ATOM 827 C C . TYR A 1 108 ? -8.987 -1.996 8.773 1.00 94.31 108 TYR A C 1
ATOM 829 O O . TYR A 1 108 ? -8.369 -1.213 9.493 1.00 94.31 108 TYR A O 1
ATOM 837 N N . VAL A 1 109 ? -10.315 -2.082 8.772 1.00 94.38 109 VAL A N 1
ATOM 838 C CA . VAL A 1 109 ? -11.216 -1.296 9.621 1.00 94.38 109 VAL A CA 1
ATOM 839 C C . VAL A 1 109 ? -11.962 -2.253 10.559 1.00 94.38 109 VAL A C 1
ATOM 841 O O . VAL A 1 109 ? -12.900 -2.928 10.124 1.00 94.38 109 VAL A O 1
ATOM 844 N N . PRO A 1 110 ? -11.583 -2.326 11.849 1.00 94.12 110 PRO A N 1
ATOM 845 C CA . PRO A 1 110 ? -12.191 -3.243 12.808 1.00 94.12 110 PRO A CA 1
ATOM 846 C C . PRO A 1 110 ? -13.694 -3.046 13.008 1.00 94.12 110 PRO A C 1
ATOM 848 O O . PRO A 1 110 ? -14.410 -4.032 13.160 1.00 94.12 110 PRO A O 1
ATOM 851 N N . SER A 1 111 ? -14.186 -1.803 13.015 1.00 93.69 111 SER A N 1
ATOM 852 C CA . SER A 1 111 ? -15.614 -1.513 13.210 1.00 93.69 111 SER A CA 1
ATOM 853 C C . SER A 1 111 ? -16.510 -2.015 12.076 1.00 93.69 111 SER A C 1
ATOM 855 O O . SER A 1 111 ? -17.701 -2.233 12.305 1.00 93.69 111 SER A O 1
ATOM 857 N N . LEU A 1 112 ? -15.947 -2.214 10.881 1.00 93.06 112 LEU A N 1
ATOM 858 C CA . LEU A 1 112 ? -16.655 -2.713 9.703 1.00 93.06 112 LEU A CA 1
ATOM 859 C C . LEU A 1 112 ? -16.362 -4.187 9.400 1.00 93.06 112 LEU A C 1
ATOM 861 O O . LEU A 1 112 ? -17.088 -4.777 8.608 1.00 93.06 112 LEU A O 1
ATOM 865 N N . ASP A 1 113 ? -15.337 -4.777 10.024 1.00 93.62 113 ASP A N 1
ATOM 866 C CA . ASP A 1 113 ? -14.806 -6.103 9.665 1.00 93.62 113 ASP A CA 1
ATOM 867 C C . ASP A 1 113 ? -14.424 -6.188 8.174 1.00 93.62 113 ASP A C 1
ATOM 869 O O . ASP A 1 113 ? -14.666 -7.175 7.480 1.00 93.62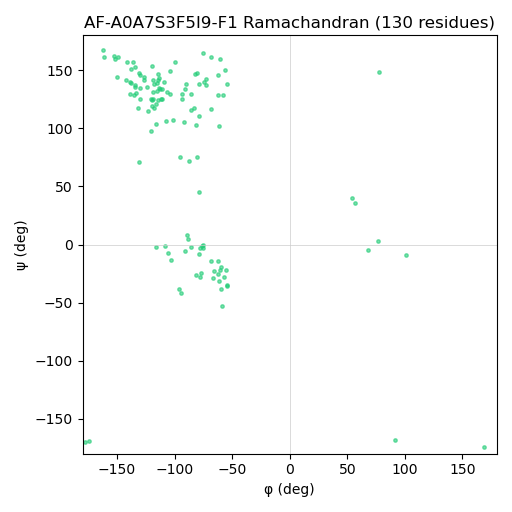 113 ASP A O 1
ATOM 873 N N . GLU A 1 114 ? -13.830 -5.108 7.655 1.00 93.00 114 GLU A N 1
ATOM 874 C CA . GLU A 1 114 ? -13.449 -4.987 6.249 1.00 93.00 114 GLU A CA 1
ATOM 875 C C . GLU A 1 114 ? -11.979 -4.607 6.089 1.00 93.00 114 GLU A C 1
ATOM 877 O O . GLU A 1 114 ? -11.438 -3.772 6.814 1.00 93.00 114 GLU A O 1
ATOM 882 N N . GLY A 1 115 ? -11.327 -5.184 5.081 1.00 91.94 115 GLY A N 1
ATOM 883 C CA . GLY A 1 115 ? -9.940 -4.885 4.756 1.00 91.94 115 GLY A CA 1
ATOM 884 C C . GLY A 1 115 ? -9.626 -5.083 3.284 1.00 91.94 115 GLY A C 1
ATOM 885 O O . GLY A 1 115 ? -10.317 -5.805 2.565 1.00 91.94 115 GLY A O 1
ATOM 886 N N . ALA A 1 116 ? -8.549 -4.448 2.843 1.00 91.56 116 ALA A N 1
ATOM 887 C CA . ALA A 1 116 ? -8.011 -4.612 1.505 1.00 91.56 116 ALA A CA 1
ATOM 888 C C . ALA A 1 116 ? -6.500 -4.814 1.591 1.00 91.56 116 ALA A C 1
ATOM 890 O O . ALA A 1 116 ? -5.792 -4.035 2.231 1.00 91.56 116 ALA A O 1
ATOM 891 N N . LEU A 1 117 ? -6.013 -5.852 0.915 1.00 92.69 117 LEU A N 1
ATOM 892 C CA . LEU A 1 117 ? -4.593 -6.155 0.802 1.00 92.69 117 LEU A CA 1
ATOM 893 C C . LEU A 1 117 ? -4.147 -5.997 -0.648 1.00 92.69 117 LEU A C 1
ATOM 895 O O . LEU A 1 117 ? -4.830 -6.427 -1.580 1.00 92.69 117 LEU A O 1
ATOM 899 N N . ARG A 1 118 ? -2.946 -5.461 -0.834 1.00 93.62 118 ARG A N 1
ATOM 900 C CA . ARG A 1 118 ? -2.171 -5.645 -2.055 1.00 93.62 118 ARG A CA 1
ATOM 901 C C . ARG A 1 118 ? -1.243 -6.832 -1.844 1.00 93.62 118 ARG A C 1
ATOM 903 O O . ARG A 1 118 ? -0.461 -6.828 -0.903 1.00 93.62 118 ARG A O 1
ATOM 910 N N . LEU A 1 119 ? -1.308 -7.812 -2.739 1.00 93.94 119 LEU A N 1
ATOM 911 C CA . LEU A 1 119 ? -0.405 -8.965 -2.776 1.00 93.94 119 LEU A CA 1
ATOM 912 C C . LEU A 1 119 ? 0.517 -8.845 -3.989 1.00 93.94 119 LEU A C 1
ATOM 914 O O . LEU A 1 119 ? 0.069 -8.431 -5.062 1.00 93.94 119 LEU A O 1
ATOM 918 N N . PHE A 1 120 ? 1.793 -9.183 -3.833 1.00 93.38 120 PHE A N 1
ATOM 919 C CA . PHE A 1 120 ? 2.793 -9.046 -4.894 1.00 93.38 120 PHE A CA 1
ATOM 920 C C . PHE A 1 120 ? 4.050 -9.879 -4.617 1.00 93.38 120 PHE A C 1
ATOM 922 O O . PHE A 1 120 ? 4.273 -10.365 -3.512 1.00 93.38 120 PHE A O 1
ATOM 929 N N . ASP A 1 121 ? 4.902 -10.026 -5.630 1.00 91.56 121 ASP A N 1
ATOM 930 C CA . ASP A 1 121 ? 6.248 -10.566 -5.453 1.00 91.56 121 ASP A CA 1
ATOM 931 C C . ASP A 1 121 ? 7.161 -9.471 -4.882 1.00 91.56 121 ASP A C 1
ATOM 933 O O . ASP A 1 121 ? 7.485 -8.497 -5.566 1.00 91.56 121 ASP A O 1
ATOM 937 N N . ALA A 1 122 ? 7.578 -9.624 -3.622 1.00 88.44 122 ALA A N 1
ATOM 938 C CA . ALA A 1 122 ? 8.438 -8.659 -2.938 1.00 88.44 122 ALA A CA 1
ATOM 939 C C . ALA A 1 122 ? 9.800 -8.463 -3.630 1.00 88.44 122 ALA A C 1
ATOM 941 O O . ALA A 1 122 ? 10.415 -7.414 -3.462 1.00 88.44 122 ALA A O 1
ATOM 942 N N . SER A 1 123 ? 10.264 -9.427 -4.435 1.00 88.12 123 SER A N 1
ATOM 943 C CA . SER A 1 123 ? 11.498 -9.281 -5.215 1.00 88.12 123 SER A CA 1
ATOM 944 C C . SER A 1 123 ? 11.322 -8.399 -6.458 1.00 88.12 123 SER A C 1
ATOM 946 O O . SER A 1 123 ? 12.286 -7.785 -6.914 1.00 88.12 123 SER A O 1
ATOM 948 N N . ALA A 1 124 ? 10.096 -8.297 -6.980 1.00 87.38 124 ALA A N 1
ATOM 949 C CA . ALA A 1 124 ? 9.768 -7.505 -8.163 1.00 87.38 124 ALA A CA 1
ATOM 950 C C . ALA A 1 124 ? 9.234 -6.108 -7.810 1.00 87.38 124 ALA A C 1
ATOM 952 O O . ALA A 1 124 ? 9.559 -5.134 -8.489 1.00 87.38 124 ALA A O 1
ATOM 953 N N . THR A 1 125 ? 8.427 -5.990 -6.749 1.00 86.38 125 THR A N 1
ATOM 954 C CA . THR A 1 125 ? 7.807 -4.724 -6.320 1.00 86.38 125 THR A CA 1
ATOM 955 C C . THR A 1 125 ? 8.004 -4.482 -4.816 1.00 86.38 125 THR A C 1
ATOM 957 O O . THR A 1 125 ? 7.045 -4.569 -4.050 1.00 86.38 125 THR A O 1
ATOM 960 N N . PRO A 1 126 ? 9.230 -4.166 -4.362 1.00 86.75 126 PRO A N 1
ATOM 961 C CA . PRO A 1 126 ? 9.556 -4.055 -2.934 1.00 86.75 126 PRO A CA 1
ATOM 962 C C . PRO A 1 126 ? 9.084 -2.749 -2.266 1.00 86.75 126 PRO A C 1
ATOM 964 O O . PRO A 1 126 ? 9.324 -2.550 -1.078 1.00 86.75 126 PRO A O 1
ATOM 967 N N . GLY A 1 127 ? 8.492 -1.822 -3.024 1.00 90.94 127 GLY A N 1
ATOM 968 C CA . GLY A 1 127 ? 8.169 -0.476 -2.554 1.00 90.94 127 GLY A CA 1
ATOM 969 C C . GLY A 1 127 ? 6.776 -0.353 -1.937 1.00 90.94 127 GLY A C 1
ATOM 970 O O . GLY A 1 127 ? 5.788 -0.834 -2.497 1.00 90.94 127 GLY A O 1
ATOM 971 N N . LEU A 1 128 ? 6.702 0.386 -0.832 1.00 93.25 128 LEU A N 1
ATOM 972 C CA . LEU A 1 128 ? 5.469 0.937 -0.279 1.00 93.25 128 LEU A CA 1
ATOM 973 C C . LEU A 1 128 ? 5.669 2.425 0.005 1.00 93.25 128 LEU A C 1
ATOM 975 O O . LEU A 1 128 ? 6.679 2.812 0.594 1.00 93.25 128 LEU A O 1
ATOM 979 N N . ASP A 1 129 ? 4.679 3.212 -0.397 1.00 92.31 129 ASP A N 1
ATOM 980 C CA . ASP A 1 129 ? 4.491 4.617 -0.054 1.00 92.31 129 ASP A CA 1
ATOM 981 C C . ASP A 1 129 ? 3.011 4.801 0.305 1.00 92.31 129 ASP A C 1
ATOM 983 O O . ASP A 1 129 ? 2.134 4.332 -0.429 1.00 92.31 129 ASP A O 1
ATOM 987 N N . THR A 1 130 ? 2.729 5.403 1.457 1.00 91.00 130 THR A N 1
ATOM 988 C CA . THR A 1 130 ? 1.360 5.699 1.908 1.00 91.00 130 THR A CA 1
ATOM 989 C C . THR A 1 130 ? 1.061 7.174 1.730 1.00 91.00 130 THR A C 1
ATOM 991 O O . THR A 1 130 ? 1.940 7.995 1.948 1.00 91.00 130 THR A O 1
ATOM 994 N N . TRP A 1 131 ? -0.190 7.537 1.476 1.00 85.50 131 TRP A N 1
ATOM 995 C CA . TRP A 1 131 ? -0.614 8.934 1.500 1.00 85.50 131 TRP A CA 1
ATOM 996 C C . TRP A 1 131 ? -2.021 9.052 2.085 1.00 85.50 131 TRP A C 1
ATOM 998 O O . TRP A 1 131 ? -2.881 8.228 1.768 1.00 85.50 131 TRP A O 1
ATOM 1008 N N . THR A 1 132 ? -2.255 10.099 2.879 1.00 83.06 132 THR A N 1
ATOM 1009 C CA . THR A 1 132 ? -3.572 10.492 3.422 1.00 83.06 132 THR A CA 1
ATOM 1010 C C . THR A 1 132 ? -3.876 11.949 3.110 1.00 83.06 132 THR A C 1
ATOM 1012 O O . THR A 1 132 ? -2.960 12.774 3.338 1.00 83.06 132 THR A O 1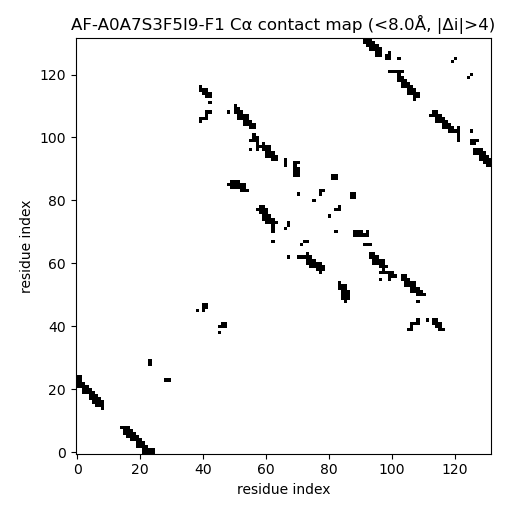
#

Secondary structure (DSSP, 8-state):
-EEEEEEE--TT-SS-EEEEEEE--SSS-------------TTSS----TT-EEE---SEEE--GGGHHHH-SSSEEGGG-GGGBGGG-SSS-EEEESS-SSSEEEEEETTTTEEEEEE--TTT----EEE-

Nearest PDB structures (foldseek):
  7xdq-assembly1_A  TM=3.330E-01  e=4.447E+00  Marinobacter adhaerens

pLDDT: mean 93.01, std 4.82, range [72.06, 98.12]

Radius of gyration: 16.58 Å; Cα contacts (8 Å, |Δi|>4): 229; chains: 1; bounding box: 36×34×46 Å

Organism: NCBI:txid156174

Solvent-accessible surface area (backbone atoms only — not comparable to full-atom values): 8110 Å² total; per-residue (Å²): 117,49,79,48,78,46,79,47,72,55,92,94,55,96,55,79,45,77,47,81,46,79,44,70,89,58,98,63,93,75,92,84,85,88,83,88,88,70,93,67,42,41,79,84,72,75,50,86,51,64,68,28,30,54,49,64,48,36,68,30,32,40,45,53,80,93,24,30,90,34,70,40,77,62,72,38,53,38,92,77,42,58,69,42,27,53,65,52,41,74,53,62,44,49,42,29,51,64,49,54,80,45,42,47,37,36,26,35,27,71,96,74,76,32,62,43,72,50,75,54,58,42,91,82,59,49,78,50,76,48,80,95

Mean predicted aligned error: 3.85 Å

Sequence (132 aa):
MHERLIFSLAAGSAALRTEVEVTNPTARATSFAHWTNVPLVPGGTNELLDDTIFDIPTARINISERWRQNLGPSPQQWPASSLHGICGWKGQGDFTADGLEHGYYGAYVPSLDEGALRLFDASATPGLDTWT